Protein AF-A0A1J5HF56-F1 (afdb_monomer_lite)

Structure (mmCIF, N/CA/C/O backbone):
data_AF-A0A1J5HF56-F1
#
_entry.id   AF-A0A1J5HF56-F1
#
loop_
_atom_site.group_PDB
_atom_site.id
_atom_site.type_symbol
_atom_site.label_atom_id
_atom_site.label_alt_id
_atom_site.label_comp_id
_atom_site.label_asym_id
_atom_site.label_entity_id
_atom_site.label_seq_id
_atom_site.pdbx_PDB_ins_code
_atom_site.Cartn_x
_atom_site.Cartn_y
_atom_site.Cartn_z
_atom_site.occupancy
_atom_site.B_iso_or_equiv
_atom_site.auth_seq_id
_atom_site.auth_comp_id
_atom_site.auth_asym_id
_atom_site.auth_atom_id
_atom_site.pdbx_PDB_model_num
ATOM 1 N N . MET A 1 1 ? 7.774 -26.395 -14.191 1.00 30.64 1 MET A N 1
ATOM 2 C CA . MET A 1 1 ? 7.845 -26.782 -12.767 1.00 30.64 1 MET A CA 1
ATOM 3 C C . MET A 1 1 ? 8.945 -25.940 -12.134 1.00 30.64 1 MET A C 1
ATOM 5 O O . MET A 1 1 ? 10.059 -26.058 -12.625 1.00 30.64 1 MET A O 1
ATOM 9 N N . LEU A 1 2 ? 8.603 -25.124 -11.114 1.00 28.03 2 LEU A N 1
ATOM 10 C CA . LEU A 1 2 ? 9.490 -24.341 -10.214 1.00 28.03 2 LEU A CA 1
ATOM 11 C C . LEU A 1 2 ? 10.192 -23.118 -10.874 1.00 28.03 2 LEU A C 1
ATOM 13 O O . LEU A 1 2 ? 10.765 -23.264 -11.938 1.00 28.03 2 LEU A O 1
ATOM 17 N N . PHE A 1 3 ? 10.195 -21.870 -10.386 1.00 30.31 3 PHE A N 1
ATOM 18 C CA . PHE A 1 3 ? 10.011 -21.260 -9.064 1.00 30.31 3 PHE A CA 1
ATOM 19 C C . PHE A 1 3 ? 9.480 -19.821 -9.229 1.00 30.31 3 PHE A C 1
ATOM 21 O O . PHE A 1 3 ? 10.148 -18.990 -9.835 1.00 30.31 3 PHE A O 1
ATOM 28 N N . LEU A 1 4 ? 8.315 -19.533 -8.661 1.00 32.38 4 LEU A N 1
ATOM 29 C CA . LEU A 1 4 ? 7.961 -18.298 -7.943 1.00 32.38 4 LEU A CA 1
ATOM 30 C C . LEU A 1 4 ? 6.497 -18.478 -7.575 1.00 32.38 4 LEU A C 1
ATOM 32 O O . LEU A 1 4 ? 5.587 -17.846 -8.095 1.00 32.38 4 LEU A O 1
ATOM 36 N N . ILE A 1 5 ? 6.282 -19.446 -6.683 1.00 34.16 5 ILE A N 1
ATOM 37 C CA . ILE A 1 5 ? 5.130 -19.368 -5.801 1.00 34.16 5 ILE A CA 1
ATOM 38 C C . ILE A 1 5 ? 5.200 -17.940 -5.245 1.00 34.16 5 ILE A C 1
ATOM 40 O O . ILE A 1 5 ? 6.267 -17.507 -4.799 1.00 34.16 5 ILE A O 1
ATOM 44 N N . LEU A 1 6 ? 4.099 -17.203 -5.318 1.00 35.66 6 LEU A N 1
ATOM 45 C CA . LEU A 1 6 ? 3.838 -16.075 -4.438 1.00 35.66 6 LEU A CA 1
ATOM 46 C C . LEU A 1 6 ? 3.844 -16.631 -3.006 1.00 35.66 6 LEU A C 1
ATOM 48 O O . LEU A 1 6 ? 2.806 -16.855 -2.388 1.00 35.66 6 LEU A O 1
ATOM 52 N N . VAL A 1 7 ? 5.033 -16.994 -2.512 1.00 38.25 7 VAL A N 1
ATOM 53 C CA . VAL A 1 7 ? 5.235 -17.490 -1.165 1.00 38.25 7 VAL A CA 1
ATOM 54 C C . VAL A 1 7 ? 5.276 -16.215 -0.340 1.00 38.25 7 VAL A C 1
ATOM 56 O O . VAL A 1 7 ? 6.328 -15.666 -0.054 1.00 38.25 7 VAL A O 1
ATOM 59 N N . LEU A 1 8 ? 4.107 -15.726 0.045 1.00 40.78 8 LEU A N 1
ATOM 60 C CA . LEU A 1 8 ? 3.953 -15.386 1.446 1.00 40.78 8 LEU A CA 1
ATOM 61 C C . LEU A 1 8 ? 3.689 -16.732 2.109 1.00 40.78 8 LEU A C 1
ATOM 63 O O . LEU A 1 8 ? 2.568 -17.235 1.979 1.00 40.78 8 LEU A O 1
ATOM 67 N N . PRO A 1 9 ? 4.698 -17.399 2.710 1.00 37.41 9 PRO A N 1
ATOM 68 C CA . PRO A 1 9 ? 4.480 -18.749 3.196 1.00 37.41 9 PRO A CA 1
ATOM 69 C C . PRO A 1 9 ? 3.302 -18.735 4.153 1.00 37.41 9 PRO A C 1
ATOM 71 O O . PRO A 1 9 ? 3.138 -17.816 4.958 1.00 37.41 9 PRO A O 1
ATOM 74 N N . SER A 1 10 ? 2.485 -19.774 4.082 1.00 39.25 10 SER A N 1
ATOM 75 C CA . SER A 1 10 ? 1.317 -19.995 4.934 1.00 39.25 10 SER A CA 1
ATOM 76 C C . SER A 1 10 ? 1.651 -20.109 6.437 1.00 39.25 10 SER A C 1
ATOM 78 O O . SER A 1 10 ? 0.748 -20.298 7.243 1.00 39.25 10 SER A O 1
ATOM 80 N N . GLY A 1 11 ? 2.912 -19.885 6.835 1.00 42.91 11 GLY A N 1
ATOM 81 C CA . GLY A 1 11 ? 3.382 -19.658 8.209 1.00 42.91 11 GLY A CA 1
ATOM 82 C C . GLY A 1 11 ? 4.259 -18.403 8.416 1.00 42.91 11 GLY A C 1
ATOM 83 O O . GLY A 1 11 ? 4.737 -18.176 9.518 1.00 42.91 11 GLY A O 1
ATOM 84 N N . CYS A 1 12 ? 4.462 -17.552 7.405 1.00 41.34 12 CYS A N 1
ATOM 85 C CA . CYS A 1 12 ? 5.472 -16.477 7.409 1.00 41.34 12 CYS A CA 1
ATOM 86 C C . CYS A 1 12 ? 4.978 -15.112 7.883 1.00 41.34 12 CYS A C 1
ATOM 88 O O . CYS A 1 12 ? 5.759 -14.179 8.037 1.00 41.34 12 CYS A O 1
ATOM 90 N N . GLY A 1 13 ? 3.674 -14.980 8.133 1.00 45.91 13 GLY A N 1
ATOM 91 C CA . GLY A 1 13 ? 3.116 -13.713 8.601 1.00 45.91 13 GLY A CA 1
ATOM 92 C C . GLY A 1 13 ? 3.733 -13.250 9.922 1.00 45.91 13 GLY A C 1
ATOM 93 O O . GLY A 1 13 ? 3.818 -12.057 10.132 1.00 45.91 13 GLY A O 1
ATOM 94 N N . GLY A 1 14 ? 4.199 -14.167 10.779 1.00 40.50 14 GLY A N 1
ATOM 95 C CA . GLY A 1 14 ? 4.816 -13.816 12.060 1.00 40.50 14 GLY A CA 1
ATOM 96 C C . GLY A 1 14 ? 6.251 -13.297 11.940 1.00 40.50 14 GLY A C 1
ATOM 97 O O . GLY A 1 14 ? 6.585 -12.318 12.594 1.00 40.50 14 GLY A O 1
ATOM 98 N N . GLU A 1 15 ? 7.100 -13.916 11.115 1.00 48.97 15 GLU A N 1
ATOM 99 C CA . GLU A 1 15 ? 8.484 -13.450 10.921 1.00 48.97 15 GLU A CA 1
ATOM 100 C C . GLU A 1 15 ? 8.549 -12.198 10.054 1.00 48.97 15 GLU A C 1
ATOM 102 O O . GLU A 1 15 ? 9.242 -11.255 10.420 1.00 48.97 15 GLU A O 1
ATOM 107 N N . MET A 1 16 ? 7.740 -12.130 8.993 1.00 49.56 16 MET A N 1
ATOM 108 C CA . MET A 1 16 ? 7.582 -10.916 8.196 1.00 49.56 16 MET A CA 1
ATOM 109 C C . MET A 1 16 ? 7.049 -9.761 9.050 1.00 49.56 16 MET A C 1
ATOM 111 O O . MET A 1 16 ? 7.587 -8.663 8.990 1.00 49.56 16 MET A O 1
ATOM 115 N N . LEU A 1 17 ? 6.031 -9.998 9.885 1.00 48.16 17 LEU A N 1
ATOM 116 C CA . LEU A 1 17 ? 5.511 -8.973 10.789 1.00 48.16 17 LEU A CA 1
ATOM 117 C C . LEU A 1 17 ? 6.551 -8.570 11.837 1.00 48.16 17 LEU A C 1
ATOM 119 O O . LEU A 1 17 ? 6.709 -7.386 12.088 1.00 48.16 17 LEU A O 1
ATOM 123 N N . LYS A 1 18 ? 7.313 -9.511 12.409 1.00 51.59 18 LYS A N 1
ATOM 124 C CA . LYS A 1 18 ? 8.424 -9.189 13.322 1.00 51.59 18 LYS A CA 1
ATOM 125 C C . LYS A 1 18 ? 9.504 -8.364 12.638 1.00 51.59 18 LYS A C 1
ATOM 127 O O . LYS A 1 18 ? 10.021 -7.440 13.249 1.00 51.59 18 LYS A O 1
ATOM 132 N N . GLU A 1 19 ? 9.835 -8.673 11.392 1.00 54.38 19 GLU A N 1
ATOM 133 C CA . GLU A 1 19 ? 10.824 -7.936 10.615 1.00 54.38 19 GLU A CA 1
ATOM 134 C C . GLU A 1 19 ? 10.311 -6.532 10.258 1.00 54.38 19 GLU A C 1
ATOM 136 O O . GLU A 1 19 ? 11.032 -5.556 10.446 1.00 54.38 19 GLU A O 1
ATOM 141 N N . ILE A 1 20 ? 9.046 -6.405 9.844 1.00 51.66 20 ILE A N 1
ATOM 142 C CA . ILE A 1 20 ? 8.359 -5.126 9.615 1.00 51.66 20 ILE A CA 1
ATOM 143 C C . ILE A 1 20 ? 8.318 -4.300 10.908 1.00 51.66 20 ILE A C 1
ATOM 145 O O . ILE A 1 20 ? 8.733 -3.145 10.903 1.00 51.66 20 ILE A O 1
ATOM 149 N N . LEU A 1 21 ? 7.890 -4.887 12.027 1.00 51.03 21 LEU A N 1
ATOM 150 C CA . LEU A 1 21 ? 7.783 -4.219 13.327 1.00 51.03 21 LEU A CA 1
ATOM 151 C C . LEU A 1 21 ? 9.151 -3.843 13.902 1.00 51.03 21 LEU A C 1
ATOM 153 O O . LEU A 1 21 ? 9.299 -2.743 14.423 1.00 51.03 21 LEU A O 1
ATOM 157 N N . ALA A 1 22 ? 10.169 -4.698 13.775 1.00 55.03 22 ALA A N 1
ATOM 158 C CA . ALA A 1 22 ? 11.537 -4.386 14.189 1.00 55.03 22 ALA A CA 1
ATOM 159 C C . ALA A 1 22 ? 12.129 -3.243 13.350 1.00 55.03 22 ALA A C 1
ATOM 161 O O . ALA A 1 22 ? 12.803 -2.364 13.887 1.00 55.03 22 ALA A O 1
ATOM 162 N N . LYS A 1 23 ? 11.835 -3.214 12.044 1.00 54.31 23 LYS A N 1
ATOM 163 C CA . LYS A 1 23 ? 12.254 -2.138 11.135 1.00 54.31 23 LYS A CA 1
ATOM 164 C C . LYS A 1 23 ? 11.506 -0.829 11.412 1.00 54.31 23 LYS A C 1
ATOM 166 O O . LYS A 1 23 ? 12.138 0.222 11.425 1.00 54.31 23 LYS A O 1
ATOM 171 N N . ILE A 1 24 ? 10.206 -0.886 11.716 1.00 51.50 24 ILE A N 1
ATOM 172 C CA . ILE A 1 24 ? 9.389 0.260 12.163 1.00 51.50 24 ILE A CA 1
ATOM 173 C C . ILE A 1 24 ? 9.906 0.806 13.500 1.00 51.50 24 ILE A C 1
ATOM 175 O O . ILE A 1 24 ? 10.078 2.014 13.645 1.00 51.50 24 ILE A O 1
ATOM 179 N N . TYR A 1 25 ? 10.220 -0.077 14.450 1.00 49.28 25 TYR A N 1
ATOM 180 C CA . TYR A 1 25 ? 10.781 0.289 15.747 1.00 49.28 25 TYR A CA 1
ATOM 181 C C . TYR A 1 25 ? 12.135 0.996 15.593 1.00 49.28 25 TYR A C 1
ATOM 183 O O . TYR A 1 25 ? 12.306 2.101 16.097 1.00 49.28 25 TYR A O 1
ATOM 191 N N . LEU A 1 26 ? 13.076 0.439 14.820 1.00 49.97 26 LEU A N 1
ATOM 192 C CA . LEU A 1 26 ? 14.384 1.064 14.559 1.00 49.97 26 LEU A CA 1
ATOM 193 C C . LEU A 1 26 ? 14.275 2.486 13.976 1.00 49.97 26 LEU A C 1
ATOM 195 O O . LEU A 1 26 ? 15.107 3.345 14.274 1.00 49.97 26 LEU A O 1
ATOM 199 N N . LEU A 1 27 ? 13.234 2.749 13.185 1.00 47.88 27 LEU A N 1
ATOM 200 C CA . LEU A 1 27 ? 12.950 4.059 12.598 1.00 47.88 27 LEU A CA 1
ATOM 201 C C . LEU A 1 27 ? 12.361 5.054 13.608 1.00 47.88 27 LEU A C 1
ATOM 203 O O . LEU A 1 27 ? 12.655 6.244 13.525 1.00 47.88 27 LEU A O 1
ATOM 207 N N . GLN A 1 28 ? 11.588 4.579 14.589 1.00 47.72 28 GLN A N 1
ATOM 208 C CA . GLN A 1 28 ? 11.061 5.407 15.680 1.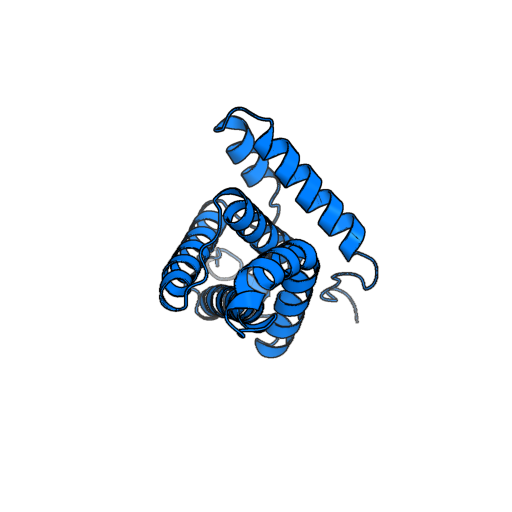00 47.72 28 GLN A CA 1
ATOM 209 C C . GLN A 1 28 ? 12.148 5.821 16.686 1.00 47.72 28 GLN A C 1
ATOM 211 O O . GLN A 1 28 ? 12.067 6.912 17.252 1.00 47.72 28 GLN A O 1
ATOM 216 N N . VAL A 1 29 ? 13.167 4.980 16.913 1.00 44.09 29 VAL A N 1
ATOM 217 C CA . VAL A 1 29 ? 14.222 5.245 17.917 1.00 44.09 29 VAL A CA 1
ATOM 218 C C . VAL A 1 29 ? 15.411 6.048 17.349 1.00 44.09 29 VAL A C 1
ATOM 220 O O . VAL A 1 29 ? 16.197 6.613 18.110 1.00 44.09 29 VAL A O 1
ATOM 223 N N . SER A 1 30 ? 15.559 6.152 16.023 1.00 41.88 30 SER A N 1
ATOM 224 C CA . SER A 1 30 ? 16.723 6.784 15.378 1.00 41.88 30 SER A CA 1
ATOM 225 C C . SER A 1 30 ? 16.472 8.231 14.907 1.00 41.88 30 SER A C 1
ATOM 227 O O . SER A 1 30 ? 15.366 8.619 14.532 1.00 41.88 30 SER A O 1
ATOM 229 N N . LYS A 1 31 ? 17.520 9.073 14.903 1.00 47.81 31 LYS A N 1
ATOM 230 C CA . LYS A 1 31 ? 17.463 10.476 14.448 1.00 47.81 31 LYS A CA 1
ATOM 231 C C . LYS A 1 31 ? 17.273 10.561 12.918 1.00 47.81 31 LYS A C 1
ATOM 233 O O . LYS A 1 31 ? 18.238 10.642 12.169 1.00 47.81 31 LYS A O 1
ATOM 238 N N . LYS A 1 32 ? 16.005 10.587 12.492 1.00 53.38 32 LYS A N 1
ATOM 239 C CA . LYS A 1 32 ? 15.379 10.955 11.194 1.00 53.38 32 LYS A CA 1
ATOM 240 C C . LYS A 1 32 ? 16.120 10.729 9.858 1.00 53.38 32 LYS A C 1
ATOM 242 O O . LYS A 1 32 ? 15.531 10.096 8.998 1.00 53.38 32 LYS A O 1
ATOM 247 N N . LYS A 1 33 ? 17.341 11.220 9.615 1.00 44.59 33 LYS A N 1
ATOM 248 C CA . LYS A 1 33 ? 17.947 11.180 8.260 1.00 44.59 33 LYS A CA 1
ATOM 249 C C . LYS A 1 33 ? 18.691 9.885 7.929 1.00 44.59 33 LYS A C 1
ATOM 251 O O . LYS A 1 33 ? 18.529 9.357 6.833 1.00 44.59 33 LYS A O 1
ATOM 256 N N . ASP A 1 34 ? 19.465 9.349 8.867 1.00 41.69 34 ASP A N 1
ATOM 257 C CA . ASP A 1 34 ? 20.278 8.153 8.599 1.00 41.69 34 ASP A CA 1
ATOM 258 C C . ASP A 1 34 ? 19.428 6.876 8.630 1.00 41.69 34 ASP A C 1
ATOM 260 O O . ASP A 1 34 ? 19.695 5.924 7.906 1.00 41.69 34 ASP A O 1
ATOM 264 N N . ALA A 1 35 ? 18.350 6.886 9.418 1.00 47.94 35 ALA A N 1
ATOM 265 C CA . ALA A 1 35 ? 17.399 5.784 9.530 1.00 47.94 35 ALA A CA 1
ATOM 266 C C . ALA A 1 35 ? 16.566 5.603 8.249 1.00 47.94 35 ALA A C 1
ATOM 268 O O . ALA A 1 35 ? 16.376 4.476 7.803 1.00 47.94 35 ALA A O 1
ATOM 269 N N . GLU A 1 36 ? 16.121 6.704 7.630 1.00 46.28 36 GLU A N 1
ATOM 270 C CA . GLU A 1 36 ? 15.412 6.690 6.342 1.00 46.28 36 GLU A CA 1
ATOM 271 C C . GLU A 1 36 ? 16.308 6.165 5.209 1.00 46.28 36 GLU A C 1
ATOM 273 O O . GLU A 1 36 ? 15.864 5.347 4.407 1.00 46.28 36 GLU A O 1
ATOM 278 N N . LEU A 1 37 ? 17.585 6.562 5.168 1.00 45.34 37 LEU A N 1
ATOM 279 C CA . LEU A 1 37 ? 18.552 6.063 4.181 1.00 45.34 37 LEU A CA 1
ATOM 280 C C . LEU A 1 37 ? 18.895 4.582 4.390 1.00 45.34 37 LEU A C 1
ATOM 282 O O . LEU A 1 37 ? 18.936 3.819 3.424 1.00 45.34 37 LEU A O 1
ATOM 286 N N . LEU A 1 38 ? 19.090 4.156 5.643 1.00 46.84 38 LEU A N 1
ATOM 287 C CA . LEU A 1 38 ? 19.308 2.748 5.982 1.00 46.84 38 LEU A CA 1
ATOM 288 C C . LEU A 1 38 ? 18.079 1.898 5.625 1.00 46.84 38 LEU A C 1
ATOM 290 O O . LEU A 1 38 ? 18.220 0.773 5.164 1.00 46.84 38 LEU A O 1
ATOM 294 N N . TRP A 1 39 ? 16.877 2.452 5.787 1.00 52.03 39 TRP A N 1
ATOM 295 C CA . TRP A 1 39 ? 15.609 1.820 5.430 1.00 52.03 39 TRP A CA 1
ATOM 296 C C . TRP A 1 39 ? 15.427 1.668 3.918 1.00 52.03 39 TRP A C 1
ATOM 298 O O . TRP A 1 39 ? 15.113 0.567 3.465 1.00 52.03 39 TRP A O 1
ATOM 308 N N . LEU A 1 40 ? 15.722 2.708 3.128 1.00 51.75 40 LEU A N 1
ATOM 309 C CA . LEU A 1 40 ? 15.747 2.627 1.661 1.00 51.75 40 LEU A CA 1
ATOM 310 C C . LEU A 1 40 ? 16.754 1.576 1.160 1.00 51.75 40 LEU A C 1
ATOM 312 O O . LEU A 1 40 ? 16.478 0.885 0.185 1.00 51.75 40 LEU A O 1
ATOM 316 N N . ALA A 1 41 ? 17.879 1.397 1.859 1.00 49.53 41 ALA A N 1
ATOM 317 C CA . ALA A 1 41 ? 18.899 0.402 1.522 1.00 49.53 41 ALA A CA 1
ATOM 318 C C . ALA A 1 41 ? 18.493 -1.059 1.821 1.00 49.53 41 ALA A C 1
ATOM 320 O O . ALA A 1 41 ? 19.182 -1.979 1.382 1.00 49.53 41 ALA A O 1
ATOM 321 N N . THR A 1 42 ? 17.392 -1.303 2.548 1.00 57.44 42 THR A N 1
ATOM 322 C CA . THR A 1 42 ? 16.918 -2.672 2.849 1.00 57.44 42 THR A CA 1
ATOM 323 C C . THR A 1 42 ? 16.010 -3.275 1.778 1.00 57.44 42 THR A C 1
ATOM 325 O O . THR A 1 42 ? 15.766 -4.484 1.799 1.00 57.44 42 THR A O 1
ATOM 328 N N . TYR A 1 43 ? 15.517 -2.469 0.835 1.00 63.69 43 TYR A N 1
ATOM 329 C CA . TYR A 1 43 ? 14.647 -2.943 -0.235 1.00 63.69 43 TYR A CA 1
ATOM 330 C C . TYR A 1 43 ? 15.479 -3.416 -1.425 1.00 63.69 43 TYR A C 1
ATOM 332 O O . TYR A 1 43 ? 15.904 -2.637 -2.270 1.00 63.69 43 TYR A O 1
ATOM 340 N N . GLN A 1 44 ? 15.723 -4.723 -1.479 1.00 68.69 44 GLN A N 1
ATOM 341 C CA . GLN A 1 44 ? 16.528 -5.348 -2.530 1.00 68.69 44 GLN A CA 1
ATOM 342 C C . GLN A 1 44 ? 15.921 -5.197 -3.932 1.00 68.69 44 GLN A C 1
ATOM 344 O O . GLN A 1 44 ? 16.663 -5.193 -4.912 1.00 68.69 44 GLN A O 1
ATOM 349 N N . TYR A 1 45 ? 14.594 -5.078 -4.030 1.00 73.75 45 TYR A N 1
ATOM 350 C CA . TYR A 1 45 ? 13.866 -5.094 -5.302 1.00 73.75 45 TYR A CA 1
ATOM 351 C C . TYR A 1 45 ? 13.159 -3.777 -5.635 1.00 73.75 45 TYR A C 1
ATOM 353 O O . TYR A 1 45 ? 12.587 -3.665 -6.717 1.00 73.75 45 TYR A O 1
ATOM 361 N N . LEU A 1 46 ? 13.199 -2.785 -4.737 1.00 74.56 46 LEU A N 1
ATOM 362 C CA . LEU A 1 46 ? 12.621 -1.460 -4.968 1.00 74.56 46 LEU A CA 1
ATOM 363 C C . LEU A 1 46 ? 13.721 -0.401 -4.954 1.00 74.56 46 LEU A C 1
ATOM 365 O O . LEU A 1 46 ? 14.442 -0.258 -3.970 1.00 74.56 46 LEU A O 1
ATOM 369 N N . CYS A 1 47 ? 13.828 0.382 -6.023 1.00 73.94 47 CYS A N 1
ATOM 370 C CA . CYS A 1 47 ? 14.715 1.539 -6.051 1.00 73.94 47 CYS A CA 1
ATOM 371 C C . CYS A 1 47 ? 14.061 2.771 -5.399 1.00 73.94 47 CYS A C 1
ATOM 373 O O . CYS A 1 47 ? 12.847 2.823 -5.187 1.00 73.94 47 CYS A O 1
ATOM 375 N N . GLY A 1 48 ? 14.862 3.802 -5.112 1.00 70.75 48 GLY A N 1
ATOM 376 C CA . GLY A 1 48 ? 14.385 5.027 -4.459 1.00 70.75 48 GLY A CA 1
ATOM 377 C C . GLY A 1 48 ? 13.217 5.705 -5.187 1.00 70.75 48 GLY A C 1
ATOM 378 O O . GLY A 1 48 ? 12.242 6.083 -4.542 1.00 70.75 48 GLY A O 1
ATOM 379 N N . ASP A 1 49 ? 13.263 5.791 -6.519 1.00 73.56 49 ASP A N 1
ATOM 380 C CA . ASP A 1 49 ? 12.194 6.412 -7.316 1.00 73.56 49 ASP A CA 1
ATOM 381 C C . ASP A 1 49 ? 10.874 5.634 -7.218 1.00 73.56 49 ASP A C 1
ATOM 383 O O . ASP A 1 49 ? 9.804 6.234 -7.094 1.00 73.56 49 ASP A O 1
ATOM 387 N N . GLN A 1 50 ? 10.947 4.300 -7.209 1.00 82.88 50 GLN A N 1
ATOM 388 C CA . GLN A 1 50 ? 9.786 3.429 -7.019 1.00 82.88 50 GLN A CA 1
ATOM 389 C C . GLN A 1 50 ? 9.189 3.617 -5.629 1.00 82.88 50 GLN A C 1
ATOM 391 O O . GLN A 1 50 ? 7.980 3.797 -5.498 1.00 82.88 50 GLN A O 1
ATOM 396 N N . ILE A 1 51 ? 10.033 3.640 -4.596 1.00 82.12 51 ILE A N 1
ATOM 397 C CA . ILE A 1 51 ? 9.595 3.860 -3.216 1.00 82.12 51 ILE A CA 1
ATOM 398 C C . ILE A 1 51 ? 8.886 5.213 -3.104 1.00 82.12 51 ILE A C 1
ATOM 400 O O . ILE A 1 51 ? 7.775 5.281 -2.585 1.00 82.12 51 ILE A O 1
ATOM 404 N N . ILE A 1 52 ? 9.471 6.281 -3.650 1.00 78.88 52 ILE A N 1
ATOM 405 C CA . ILE A 1 52 ? 8.863 7.619 -3.642 1.00 78.88 52 ILE A CA 1
ATOM 406 C C . ILE A 1 52 ? 7.509 7.619 -4.363 1.00 78.88 52 ILE A C 1
ATOM 408 O O . ILE A 1 52 ? 6.556 8.219 -3.861 1.00 78.88 52 ILE A O 1
ATOM 412 N N . ALA A 1 53 ? 7.400 6.961 -5.520 1.00 84.69 53 ALA A N 1
ATOM 413 C CA . ALA A 1 53 ? 6.145 6.865 -6.263 1.00 84.69 53 ALA A CA 1
ATOM 414 C C . ALA A 1 53 ? 5.059 6.128 -5.460 1.00 84.69 53 ALA A C 1
ATOM 416 O O . ALA A 1 53 ? 3.950 6.642 -5.316 1.00 84.69 53 ALA A O 1
ATOM 417 N N . ILE A 1 54 ? 5.398 4.982 -4.861 1.00 89.12 54 ILE A N 1
ATOM 418 C CA . ILE A 1 54 ? 4.489 4.200 -4.011 1.00 89.12 54 ILE A CA 1
ATOM 419 C C . ILE A 1 54 ? 4.010 5.042 -2.824 1.00 89.12 54 ILE A C 1
ATOM 421 O O . ILE A 1 54 ? 2.811 5.131 -2.568 1.00 89.12 54 ILE A O 1
ATOM 425 N N . LEU A 1 55 ? 4.927 5.713 -2.122 1.00 87.38 55 LEU A N 1
ATOM 426 C CA . LEU A 1 55 ? 4.588 6.546 -0.968 1.00 87.38 55 LEU A CA 1
ATOM 427 C C . LEU A 1 55 ? 3.624 7.684 -1.329 1.00 87.38 55 LEU A C 1
ATOM 429 O O . LEU A 1 55 ? 2.692 7.946 -0.569 1.00 87.38 55 LEU A O 1
ATOM 433 N N . LYS A 1 56 ? 3.805 8.318 -2.494 1.00 88.25 56 LYS A N 1
ATOM 434 C CA . LYS A 1 56 ? 2.895 9.361 -2.993 1.00 88.25 56 LYS A CA 1
ATOM 435 C C . LYS A 1 56 ? 1.488 8.828 -3.265 1.00 88.25 56 LYS A C 1
ATOM 437 O O . LYS A 1 56 ? 0.522 9.526 -2.969 1.00 88.25 56 LYS A O 1
ATOM 442 N N . ILE A 1 57 ? 1.370 7.614 -3.805 1.00 94.00 57 ILE A N 1
ATOM 443 C CA . ILE A 1 57 ? 0.070 6.967 -4.038 1.00 94.00 57 ILE A CA 1
ATOM 444 C C . ILE A 1 57 ? -0.638 6.720 -2.703 1.00 94.00 57 ILE A C 1
ATOM 446 O O . ILE A 1 57 ? -1.799 7.091 -2.553 1.00 94.00 57 ILE A O 1
ATOM 450 N N . ILE A 1 58 ? 0.073 6.172 -1.712 1.00 92.69 58 ILE A N 1
ATOM 451 C CA . ILE A 1 58 ? -0.483 5.932 -0.371 1.00 92.69 58 ILE A CA 1
ATOM 452 C C . ILE A 1 58 ? -0.951 7.249 0.259 1.00 92.69 58 ILE A C 1
ATOM 454 O O . ILE A 1 58 ? -2.075 7.332 0.748 1.00 92.69 58 ILE A O 1
ATOM 458 N N . ASP A 1 59 ? -0.128 8.301 0.209 1.00 89.12 59 ASP A N 1
ATOM 459 C CA . ASP A 1 59 ? -0.500 9.615 0.746 1.00 89.12 59 ASP A CA 1
ATOM 460 C C . ASP A 1 59 ? -1.762 10.178 0.076 1.00 89.12 59 ASP A C 1
ATOM 462 O O . ASP A 1 59 ? -2.635 10.721 0.757 1.00 89.12 59 ASP A O 1
ATOM 466 N N . ALA A 1 60 ? -1.905 10.007 -1.241 1.00 93.06 60 ALA A N 1
ATOM 467 C CA . ALA A 1 60 ? -3.099 10.432 -1.965 1.00 93.06 60 ALA A CA 1
ATOM 468 C C . ALA A 1 60 ? -4.356 9.653 -1.533 1.00 93.06 60 ALA A C 1
ATOM 470 O O . ALA A 1 60 ? -5.411 10.260 -1.335 1.00 93.06 60 ALA A O 1
ATOM 471 N N . GLU A 1 61 ? -4.257 8.336 -1.341 1.00 93.75 61 GLU A N 1
ATOM 472 C CA . GLU A 1 61 ? -5.370 7.504 -0.857 1.00 93.75 61 GLU A CA 1
ATOM 473 C C . GLU A 1 61 ? -5.773 7.853 0.584 1.00 93.75 61 GLU A C 1
ATOM 475 O O . GLU A 1 61 ? -6.958 7.921 0.912 1.00 93.75 61 GLU A O 1
ATOM 480 N N . VAL A 1 62 ? -4.809 8.187 1.440 1.00 90.25 62 VAL A N 1
ATOM 481 C CA . VAL A 1 62 ? -5.072 8.623 2.820 1.00 90.25 62 VAL A CA 1
ATOM 482 C C . VAL A 1 62 ? -5.786 9.975 2.862 1.00 90.25 62 VAL A C 1
ATOM 484 O O . VAL A 1 62 ? -6.697 10.171 3.661 1.00 90.25 62 VAL A O 1
ATOM 487 N N . VAL A 1 63 ? -5.449 10.909 1.972 1.00 89.88 63 VAL A N 1
ATOM 488 C CA . VAL A 1 63 ? -6.198 12.174 1.865 1.00 89.88 63 VAL A CA 1
ATOM 489 C C . VAL A 1 63 ? -7.649 11.921 1.440 1.00 89.88 63 VAL A C 1
ATOM 491 O O . VAL A 1 63 ? -8.569 12.574 1.943 1.00 89.88 63 VAL A O 1
ATOM 494 N N . LYS A 1 64 ? -7.894 10.942 0.560 1.00 89.38 64 LYS A N 1
ATOM 495 C CA . LYS A 1 64 ? -9.263 10.534 0.203 1.00 89.38 64 LYS A CA 1
ATOM 496 C C . LYS A 1 64 ? -10.001 9.966 1.415 1.00 89.38 64 LYS A C 1
ATOM 498 O O . LYS A 1 64 ? -11.181 10.271 1.581 1.00 89.38 64 LYS A O 1
ATOM 503 N N . SER A 1 65 ? -9.315 9.248 2.306 1.00 85.94 65 SER A N 1
ATOM 504 C CA . SER A 1 65 ? -9.952 8.644 3.481 1.00 85.94 65 SER A CA 1
ATOM 505 C C . SER A 1 65 ? -10.508 9.624 4.508 1.00 85.94 65 SER A C 1
ATOM 507 O O . SER A 1 65 ? -11.521 9.349 5.165 1.00 85.94 65 SER A O 1
ATOM 509 N N . PHE A 1 66 ? -9.970 10.843 4.527 1.00 86.19 66 PHE A N 1
ATOM 510 C CA . PHE A 1 66 ? -10.497 11.929 5.351 1.00 86.19 66 PHE A CA 1
ATOM 511 C C . PHE A 1 66 ? -11.933 12.308 4.962 1.00 86.19 66 PHE A C 1
ATOM 513 O O . PHE A 1 66 ? -12.728 12.656 5.834 1.00 86.19 66 PHE A O 1
ATOM 520 N N . HIS A 1 67 ?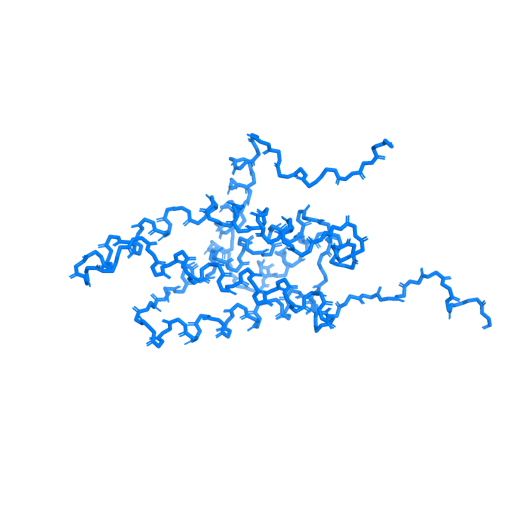 -12.299 12.172 3.683 1.00 84.19 67 HIS A N 1
ATOM 521 C CA . HIS A 1 67 ? -13.630 12.527 3.181 1.00 84.19 67 HIS A CA 1
ATOM 522 C C . HIS A 1 67 ? -14.731 11.594 3.702 1.00 84.19 67 HIS A C 1
ATOM 524 O O . HIS A 1 67 ? -15.892 11.992 3.755 1.00 84.19 67 HIS A O 1
ATOM 530 N N . PHE A 1 68 ? -14.382 10.375 4.128 1.00 79.50 68 PHE A N 1
ATOM 531 C CA . PHE A 1 68 ? -15.326 9.433 4.737 1.00 79.50 68 PHE A CA 1
ATOM 532 C C . PHE A 1 68 ? -15.142 9.262 6.253 1.00 79.50 68 PHE A C 1
ATOM 534 O O . PHE A 1 68 ? -15.792 8.407 6.865 1.00 79.50 68 PHE A O 1
ATOM 541 N N . GLY A 1 69 ? -14.338 10.131 6.877 1.00 79.94 69 GLY A N 1
ATOM 542 C CA . GLY A 1 69 ? -14.198 10.236 8.330 1.00 79.94 69 GLY A CA 1
ATOM 543 C C . GLY A 1 69 ? -13.135 9.327 8.947 1.00 79.94 69 GLY A C 1
ATOM 544 O O . GLY A 1 69 ? -13.113 9.171 10.166 1.00 79.94 69 GLY A O 1
ATOM 545 N N . LEU A 1 70 ? -12.250 8.733 8.142 1.00 86.81 70 LEU A N 1
ATOM 546 C CA . LEU A 1 70 ? -11.106 7.974 8.640 1.00 86.81 70 LEU A CA 1
ATOM 547 C C . LEU A 1 70 ? -9.879 8.883 8.673 1.00 86.81 70 LEU A C 1
ATOM 549 O O . LEU A 1 70 ? -9.397 9.276 7.624 1.00 86.81 70 LEU A O 1
ATOM 553 N N . LYS A 1 71 ? -9.348 9.203 9.859 1.00 87.38 71 LYS A N 1
ATOM 554 C CA . LYS A 1 71 ? -8.114 9.992 9.996 1.00 87.38 71 LYS A CA 1
ATOM 555 C C . LYS A 1 71 ? -7.001 9.163 10.629 1.00 87.38 71 LYS A C 1
ATOM 557 O O . LYS A 1 71 ? -7.074 8.785 11.799 1.00 87.38 71 LYS A O 1
ATOM 562 N N . LEU A 1 72 ? -5.954 8.914 9.851 1.00 84.88 72 LEU A N 1
ATOM 563 C CA . LEU A 1 72 ? -4.781 8.172 10.298 1.00 84.88 72 LEU A CA 1
ATOM 564 C C . LEU A 1 72 ? -3.869 9.052 11.161 1.00 84.88 72 LEU A C 1
ATOM 566 O O . LEU A 1 72 ? -3.610 10.211 10.830 1.00 84.88 72 LEU A O 1
ATOM 570 N N . SER A 1 73 ? -3.394 8.514 12.288 1.00 83.12 73 SER A N 1
ATOM 571 C CA . SER A 1 73 ? -2.321 9.160 13.049 1.00 83.12 73 SER A CA 1
ATOM 572 C C . SER A 1 73 ? -1.014 9.053 12.260 1.00 83.12 73 SER A C 1
ATOM 574 O O . SER A 1 73 ? -0.881 8.206 11.375 1.00 83.12 73 SER A O 1
ATOM 576 N N . HIS A 1 74 ? -0.030 9.891 12.593 1.00 79.69 74 HIS A N 1
ATOM 577 C CA . HIS A 1 74 ? 1.275 9.829 11.934 1.00 79.69 74 HIS A CA 1
ATOM 578 C C . HIS A 1 74 ? 1.927 8.442 12.066 1.00 79.69 74 HIS A C 1
ATOM 580 O O . HIS A 1 74 ? 2.486 7.939 11.097 1.00 79.69 74 HIS A O 1
ATOM 586 N N . ASP A 1 75 ? 1.789 7.807 13.233 1.00 77.81 75 ASP A N 1
ATOM 587 C CA . ASP A 1 75 ? 2.329 6.472 13.492 1.00 77.81 75 ASP A CA 1
ATOM 588 C C . ASP A 1 75 ? 1.639 5.387 12.651 1.00 77.81 75 ASP A C 1
ATOM 590 O O . ASP A 1 75 ? 2.299 4.601 11.980 1.00 77.81 75 ASP A O 1
ATOM 594 N N . HIS A 1 76 ? 0.304 5.384 12.598 1.00 83.31 76 HIS A N 1
ATOM 595 C CA . HIS A 1 76 ? -0.433 4.390 11.812 1.00 83.31 76 HIS A CA 1
ATOM 596 C C . HIS A 1 76 ? -0.213 4.554 10.304 1.00 83.31 76 HIS A C 1
ATOM 598 O O . HIS A 1 76 ? -0.061 3.560 9.597 1.00 83.31 76 HIS A O 1
ATOM 604 N N . LEU A 1 77 ? -0.118 5.797 9.817 1.00 85.75 77 LEU A N 1
ATOM 605 C CA . LEU A 1 77 ? 0.251 6.075 8.428 1.00 85.75 77 LEU A CA 1
ATOM 606 C C . LEU A 1 77 ? 1.650 5.541 8.103 1.00 85.75 77 LEU A C 1
ATOM 608 O O . LEU A 1 77 ? 1.882 4.977 7.035 1.00 85.75 77 LEU A O 1
ATOM 612 N N . PHE A 1 78 ? 2.593 5.720 9.024 1.00 80.31 78 PHE A N 1
ATOM 613 C CA . PHE A 1 78 ? 3.946 5.217 8.855 1.00 80.31 78 PHE A CA 1
ATOM 614 C C . PHE A 1 78 ? 3.982 3.684 8.769 1.00 80.31 78 PHE A C 1
ATOM 616 O O . PHE A 1 78 ? 4.615 3.134 7.866 1.00 80.31 78 PHE A O 1
ATOM 623 N N . LYS A 1 79 ? 3.251 2.995 9.653 1.00 80.38 79 LYS A N 1
ATOM 624 C CA . LYS A 1 79 ? 3.122 1.531 9.625 1.00 80.38 79 LYS A CA 1
ATOM 625 C C . LYS A 1 79 ? 2.516 1.024 8.318 1.00 80.38 79 LYS A C 1
ATOM 627 O O . LYS A 1 79 ? 3.042 0.080 7.738 1.00 80.38 79 LYS A O 1
ATOM 632 N N . GLU A 1 80 ? 1.471 1.682 7.820 1.00 87.69 80 GLU A N 1
ATOM 633 C CA . GLU A 1 80 ? 0.831 1.325 6.550 1.00 87.69 80 GLU A CA 1
ATOM 634 C C . GLU A 1 80 ? 1.806 1.437 5.368 1.00 87.69 80 GLU A C 1
ATOM 636 O O . GLU A 1 80 ? 1.953 0.498 4.585 1.00 87.69 80 GLU A O 1
ATOM 641 N N . LYS A 1 81 ? 2.550 2.548 5.288 1.00 84.44 81 LYS A N 1
ATOM 642 C CA . LYS A 1 81 ? 3.602 2.755 4.281 1.00 84.44 81 LYS A CA 1
ATOM 643 C C . LYS A 1 81 ? 4.666 1.662 4.330 1.00 84.44 81 LYS A C 1
ATOM 645 O O . LYS A 1 81 ? 5.035 1.108 3.294 1.00 84.44 81 LYS A O 1
ATOM 650 N N . ALA A 1 82 ? 5.143 1.334 5.528 1.00 79.25 82 ALA A N 1
ATOM 651 C CA . ALA A 1 82 ? 6.136 0.285 5.724 1.00 79.25 82 ALA A CA 1
ATOM 652 C C . ALA A 1 82 ? 5.600 -1.101 5.327 1.00 79.25 82 ALA A C 1
ATOM 654 O O . ALA A 1 82 ? 6.307 -1.863 4.666 1.00 79.25 82 ALA A O 1
ATOM 655 N N . ALA A 1 83 ? 4.350 -1.415 5.675 1.00 84.50 83 ALA A N 1
ATOM 656 C CA . ALA A 1 83 ? 3.708 -2.675 5.319 1.00 84.50 83 ALA A CA 1
ATOM 657 C C . ALA A 1 83 ? 3.576 -2.837 3.796 1.00 84.50 83 ALA A C 1
ATOM 659 O O . ALA A 1 83 ? 3.975 -3.869 3.256 1.00 84.50 83 ALA A O 1
ATOM 660 N N . VAL A 1 84 ? 3.088 -1.806 3.097 1.00 90.25 84 VAL A N 1
ATOM 661 C CA . VAL A 1 84 ? 2.945 -1.801 1.630 1.00 90.25 84 VAL A CA 1
ATOM 662 C C . VAL A 1 84 ? 4.289 -2.034 0.940 1.00 90.25 84 VAL A C 1
ATOM 664 O O . VAL A 1 84 ? 4.402 -2.928 0.101 1.00 90.25 84 VAL A O 1
ATOM 667 N N . LEU A 1 85 ? 5.323 -1.277 1.316 1.00 85.31 85 LEU A N 1
ATOM 668 C CA . LEU A 1 85 ? 6.653 -1.407 0.717 1.00 85.31 85 LEU A CA 1
ATOM 669 C C . LEU A 1 85 ? 7.288 -2.771 0.996 1.00 85.31 85 LEU A C 1
ATOM 671 O O . LEU A 1 85 ? 7.913 -3.352 0.111 1.00 85.31 85 LEU A O 1
ATOM 675 N N . CYS A 1 86 ? 7.113 -3.306 2.206 1.00 79.44 86 CYS A N 1
ATOM 676 C CA . CYS A 1 86 ? 7.642 -4.619 2.549 1.00 79.44 86 CYS A CA 1
ATOM 677 C C . CYS A 1 86 ? 6.986 -5.728 1.724 1.00 79.44 86 CYS A C 1
ATOM 679 O O . CYS A 1 86 ? 7.700 -6.556 1.158 1.00 79.44 86 CYS A O 1
ATOM 681 N N . ILE A 1 87 ? 5.654 -5.712 1.603 1.00 84.00 87 ILE A N 1
ATOM 682 C CA . ILE A 1 87 ? 4.921 -6.702 0.807 1.00 84.00 87 ILE A CA 1
ATOM 683 C C . ILE A 1 87 ? 5.371 -6.642 -0.654 1.00 84.00 87 ILE A C 1
ATOM 685 O O . ILE A 1 87 ? 5.730 -7.672 -1.218 1.00 84.00 87 ILE A O 1
ATOM 689 N N . LEU A 1 88 ? 5.440 -5.446 -1.246 1.00 86.38 88 LEU A N 1
ATOM 690 C CA . LEU A 1 88 ? 5.904 -5.277 -2.625 1.00 86.38 88 LEU A CA 1
ATOM 691 C C . LEU A 1 88 ? 7.337 -5.769 -2.827 1.00 86.38 88 LEU A C 1
ATOM 693 O O . LEU A 1 88 ? 7.610 -6.483 -3.784 1.00 86.38 88 LEU A O 1
ATOM 697 N N . ASN A 1 89 ? 8.245 -5.450 -1.908 1.00 81.31 89 ASN A N 1
ATOM 698 C CA . ASN A 1 89 ? 9.619 -5.929 -1.994 1.00 81.31 89 ASN A CA 1
ATOM 699 C C . ASN A 1 89 ? 9.711 -7.459 -1.879 1.00 81.31 89 ASN A C 1
ATOM 701 O O . ASN A 1 89 ? 10.562 -8.067 -2.519 1.00 81.31 89 ASN A O 1
ATOM 705 N N . GLN A 1 90 ? 8.843 -8.100 -1.093 1.00 77.06 90 GLN A N 1
ATOM 706 C CA . GLN A 1 90 ? 8.788 -9.564 -1.017 1.00 77.06 90 GLN A CA 1
ATOM 707 C C . GLN A 1 90 ? 8.162 -10.217 -2.253 1.00 77.06 90 GLN A C 1
ATOM 709 O O . GLN A 1 90 ? 8.498 -11.355 -2.572 1.00 77.06 90 GLN A O 1
ATOM 714 N N . MET A 1 91 ? 7.289 -9.506 -2.970 1.00 77.38 91 MET A N 1
ATOM 715 C CA . MET A 1 91 ? 6.761 -9.964 -4.259 1.00 77.38 91 MET A CA 1
ATOM 716 C C . MET A 1 91 ? 7.827 -9.978 -5.369 1.00 77.38 91 MET A C 1
ATOM 718 O O . MET A 1 91 ? 7.604 -10.585 -6.416 1.00 77.38 91 MET A O 1
ATOM 722 N N . GLY A 1 92 ? 8.995 -9.374 -5.128 1.00 73.44 92 GLY A N 1
ATOM 723 C CA . GLY A 1 92 ? 10.116 -9.322 -6.060 1.00 73.44 92 GLY A CA 1
ATOM 724 C C . GLY A 1 92 ? 10.121 -8.040 -6.890 1.00 73.44 92 GLY A C 1
ATOM 725 O O . GLY A 1 92 ? 9.630 -6.999 -6.461 1.00 73.44 92 GLY A O 1
ATOM 726 N N . ASN A 1 93 ? 10.731 -8.098 -8.075 1.00 77.88 93 ASN A N 1
ATOM 727 C CA . ASN A 1 93 ? 10.840 -6.933 -8.950 1.00 77.88 93 ASN A CA 1
ATOM 728 C C . ASN A 1 93 ? 9.469 -6.561 -9.543 1.00 77.88 93 ASN A C 1
ATOM 730 O O . ASN A 1 93 ? 8.745 -7.432 -10.030 1.00 77.88 93 ASN A O 1
ATOM 734 N N . LEU A 1 94 ? 9.119 -5.271 -9.511 1.00 82.81 94 LEU A N 1
ATOM 735 C CA . LEU A 1 94 ? 7.783 -4.791 -9.886 1.00 82.81 94 LEU A CA 1
ATOM 736 C C . LEU A 1 94 ? 7.423 -5.071 -11.350 1.00 82.81 94 LEU A C 1
ATOM 738 O O . LEU A 1 94 ? 6.256 -5.301 -11.648 1.00 82.81 94 LEU A O 1
ATOM 742 N N . ASP A 1 95 ? 8.409 -5.082 -12.250 1.00 78.19 95 ASP A N 1
ATOM 743 C CA . ASP A 1 95 ? 8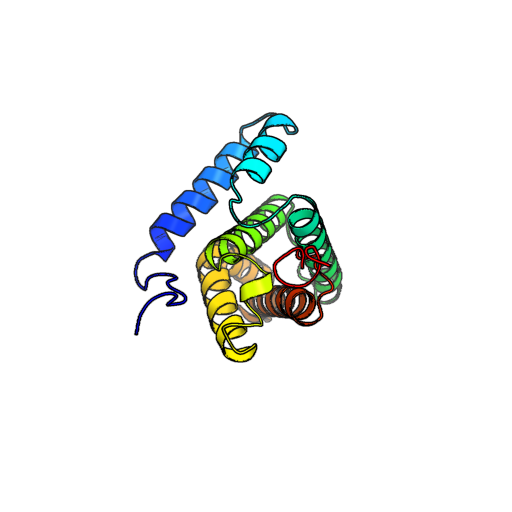.224 -5.402 -13.673 1.00 78.19 95 ASP A CA 1
ATOM 744 C C . ASP A 1 95 ? 7.765 -6.849 -13.902 1.00 78.19 95 ASP A C 1
ATOM 746 O O . ASP A 1 95 ? 7.063 -7.132 -14.867 1.00 78.19 95 ASP A O 1
ATOM 750 N N . GLN A 1 96 ? 8.108 -7.759 -12.991 1.00 78.38 96 GLN A N 1
ATOM 751 C CA . GLN A 1 96 ? 7.722 -9.163 -13.085 1.00 78.38 96 GLN A CA 1
ATOM 752 C C . GLN A 1 96 ? 6.291 -9.417 -12.617 1.00 78.38 96 GLN A C 1
ATOM 754 O O . GLN A 1 96 ? 5.742 -10.469 -12.944 1.00 78.38 96 GLN A O 1
ATOM 759 N N . ILE A 1 97 ? 5.687 -8.497 -11.856 1.00 83.69 97 ILE A N 1
ATOM 760 C CA . ILE A 1 97 ? 4.337 -8.687 -11.314 1.00 83.69 97 ILE A CA 1
ATOM 761 C C . ILE A 1 97 ? 3.316 -8.811 -12.459 1.00 83.69 97 ILE A C 1
ATOM 763 O O . ILE A 1 97 ? 2.655 -9.849 -12.513 1.00 83.69 97 ILE A O 1
ATOM 767 N N . PRO A 1 98 ? 3.221 -7.857 -13.413 1.00 81.69 98 PRO A N 1
ATOM 768 C CA . PRO A 1 98 ? 2.273 -7.970 -14.522 1.00 81.69 98 PRO A CA 1
ATOM 769 C C . PRO A 1 98 ? 2.633 -9.071 -15.527 1.00 81.69 98 PRO A C 1
ATOM 771 O O . PRO A 1 98 ? 1.761 -9.561 -16.236 1.00 81.69 98 PRO A O 1
ATOM 774 N N . GLU A 1 99 ? 3.913 -9.449 -15.629 1.00 81.81 99 GLU A N 1
ATOM 775 C CA . GLU A 1 99 ? 4.364 -10.484 -16.571 1.00 81.81 99 GLU A CA 1
ATOM 776 C C . GLU A 1 99 ? 4.026 -11.907 -16.107 1.00 81.81 99 GLU A C 1
ATOM 778 O O . GLU A 1 99 ? 3.835 -12.794 -16.941 1.00 81.81 99 GLU A O 1
ATOM 783 N N . LYS A 1 100 ? 4.003 -12.150 -14.790 1.00 78.12 100 LYS A N 1
ATOM 784 C CA . LYS A 1 100 ? 3.946 -13.508 -14.224 1.00 78.12 100 LYS A CA 1
ATOM 785 C C . LYS A 1 100 ? 2.607 -13.890 -13.605 1.00 78.12 100 LYS A C 1
ATOM 787 O O . LYS A 1 100 ? 2.385 -15.084 -13.414 1.00 78.12 100 LYS A O 1
ATOM 792 N N . ALA A 1 101 ? 1.757 -12.927 -13.264 1.00 80.25 101 ALA A N 1
ATOM 793 C CA . ALA A 1 101 ? 0.498 -13.184 -12.575 1.00 80.25 101 ALA A CA 1
ATOM 794 C C . ALA A 1 101 ? -0.603 -12.238 -13.062 1.00 80.25 101 ALA A C 1
ATOM 796 O O . ALA A 1 101 ? -0.324 -11.132 -13.520 1.00 80.25 101 ALA A O 1
ATOM 797 N N . ASP A 1 102 ? -1.857 -12.682 -12.965 1.00 87.75 102 ASP A N 1
ATOM 798 C CA . ASP A 1 102 ? -2.992 -11.818 -13.262 1.00 87.75 102 ASP A CA 1
ATOM 799 C C . ASP A 1 102 ? -3.275 -10.840 -12.111 1.00 87.75 102 ASP A C 1
ATOM 801 O O . ASP A 1 102 ? -2.944 -11.074 -10.943 1.00 87.75 102 ASP A O 1
ATOM 805 N N . TYR A 1 103 ? -3.905 -9.719 -12.460 1.00 86.62 103 TYR A N 1
ATOM 806 C CA . TYR A 1 103 ? -4.196 -8.639 -11.522 1.00 86.62 103 TYR A CA 1
ATOM 807 C C . TYR A 1 103 ? -5.008 -9.105 -10.309 1.00 86.62 103 TYR A C 1
ATOM 809 O O . TYR A 1 103 ? -4.731 -8.695 -9.183 1.00 86.62 103 TYR A O 1
ATOM 817 N N . GLU A 1 104 ? -6.009 -9.953 -10.528 1.00 90.38 104 GLU A N 1
ATOM 818 C CA . GLU A 1 104 ? -6.972 -10.356 -9.507 1.00 90.38 104 GLU A CA 1
ATOM 819 C C . GLU A 1 104 ? -6.331 -11.302 -8.480 1.00 90.38 104 GLU A C 1
ATOM 821 O O . GLU A 1 104 ? -6.574 -11.189 -7.274 1.00 90.38 104 GLU A O 1
ATOM 826 N N . GLU A 1 105 ? -5.476 -12.218 -8.935 1.00 87.50 105 GLU A N 1
ATOM 827 C CA . GLU A 1 105 ? -4.678 -13.089 -8.075 1.00 87.50 105 GLU A CA 1
ATOM 828 C C . GLU A 1 105 ? -3.724 -12.266 -7.202 1.00 87.50 105 GLU A C 1
ATOM 830 O O . GLU A 1 105 ? -3.698 -12.413 -5.973 1.00 87.50 105 GLU A O 1
ATOM 835 N N . VAL A 1 106 ? -2.998 -11.334 -7.822 1.00 87.19 106 VAL A N 1
ATOM 836 C CA . VAL A 1 106 ? -2.072 -10.442 -7.122 1.00 87.19 106 VAL A CA 1
ATOM 837 C C . VAL A 1 106 ? -2.804 -9.566 -6.102 1.00 87.19 106 VAL A C 1
ATOM 839 O O . VAL A 1 106 ? -2.367 -9.452 -4.953 1.00 87.19 106 VAL A O 1
ATOM 842 N N . TYR A 1 107 ? -3.948 -8.998 -6.486 1.00 90.50 107 TYR A N 1
ATOM 843 C CA . TYR A 1 107 ? -4.793 -8.188 -5.614 1.00 90.50 107 TYR A CA 1
ATOM 844 C C . TYR A 1 107 ? -5.239 -8.960 -4.372 1.00 90.50 107 TYR A C 1
ATOM 846 O O . TYR A 1 107 ? -5.131 -8.447 -3.252 1.00 90.50 107 TYR A O 1
ATOM 854 N N . LYS A 1 108 ? -5.682 -10.212 -4.535 1.00 87.12 108 LYS A N 1
ATOM 855 C CA . LYS A 1 108 ? -6.096 -11.073 -3.415 1.00 87.12 108 LYS A CA 1
ATOM 856 C C . LYS A 1 108 ? -4.949 -11.345 -2.453 1.00 87.12 108 LYS A C 1
ATOM 858 O O . LYS A 1 108 ? -5.142 -11.270 -1.236 1.00 87.12 108 LYS A O 1
ATOM 863 N N . ILE A 1 109 ? -3.766 -11.653 -2.982 1.00 86.44 109 ILE A N 1
ATOM 864 C CA . ILE A 1 109 ? -2.581 -11.965 -2.177 1.00 86.44 109 ILE A CA 1
ATOM 865 C C . ILE A 1 109 ? -2.135 -10.735 -1.392 1.00 86.44 109 ILE A C 1
ATOM 867 O O . ILE A 1 109 ? -1.998 -10.814 -0.168 1.00 86.44 109 ILE A O 1
ATOM 871 N N . PHE A 1 110 ? -1.995 -9.590 -2.062 1.00 89.88 110 PHE A N 1
ATOM 872 C CA . PHE A 1 110 ? -1.590 -8.344 -1.421 1.00 89.88 110 PHE A CA 1
ATOM 873 C C . PHE A 1 110 ? -2.622 -7.909 -0.370 1.00 89.88 110 PHE A C 1
ATOM 875 O O . PHE A 1 110 ? -2.284 -7.730 0.800 1.00 89.88 110 PHE A O 1
ATOM 882 N N . SER A 1 111 ? -3.906 -7.857 -0.723 1.00 90.12 111 SER A N 1
ATOM 883 C CA . SER A 1 111 ? -4.973 -7.468 0.210 1.00 90.12 111 SER A CA 1
ATOM 884 C C . SER A 1 111 ? -5.043 -8.366 1.447 1.00 90.12 111 SER A C 1
ATOM 886 O O . SER A 1 111 ? -5.339 -7.901 2.549 1.00 90.12 111 SER A O 1
ATOM 888 N N . LYS A 1 112 ? -4.777 -9.669 1.299 1.00 86.12 112 LYS A N 1
ATOM 889 C CA . LYS A 1 112 ? -4.714 -10.604 2.432 1.00 86.12 112 LYS A CA 1
ATOM 890 C C . LYS A 1 112 ? -3.482 -10.358 3.305 1.00 86.12 112 LYS A C 1
ATOM 892 O O . LYS A 1 112 ? -3.596 -10.386 4.528 1.00 86.12 112 LYS A O 1
ATOM 897 N N . ALA A 1 113 ? -2.326 -10.123 2.690 1.00 83.25 113 ALA A N 1
ATOM 898 C CA . ALA A 1 113 ? -1.078 -9.839 3.389 1.00 83.25 113 ALA A CA 1
ATOM 899 C C . ALA A 1 113 ? -1.168 -8.545 4.201 1.00 83.25 113 ALA A C 1
ATOM 901 O O . ALA A 1 113 ? -0.872 -8.541 5.393 1.00 83.25 113 ALA A O 1
ATOM 902 N N . LEU A 1 114 ? -1.648 -7.472 3.567 1.00 88.38 114 LEU A N 1
ATOM 903 C CA . LEU A 1 114 ? -1.743 -6.156 4.182 1.00 88.38 114 LEU A CA 1
ATOM 904 C C . LEU A 1 114 ? -2.721 -6.165 5.358 1.00 88.38 114 LEU A C 1
ATOM 906 O O . LEU A 1 114 ? -2.373 -5.702 6.438 1.00 88.38 114 LEU A O 1
ATOM 910 N N . ARG A 1 115 ? -3.901 -6.780 5.197 1.00 88.31 115 ARG A N 1
ATOM 911 C CA . ARG A 1 115 ? -4.860 -6.935 6.303 1.00 88.31 115 ARG A CA 1
ATOM 912 C C . ARG A 1 115 ? -4.291 -7.715 7.481 1.00 88.31 115 ARG A C 1
ATOM 914 O O . ARG A 1 115 ? -4.584 -7.371 8.616 1.00 88.31 115 ARG A O 1
ATOM 921 N N . LYS A 1 116 ? -3.483 -8.745 7.219 1.00 84.69 116 LYS A N 1
ATOM 922 C CA . LYS A 1 116 ? -2.834 -9.524 8.278 1.00 84.69 116 LYS A CA 1
ATOM 923 C C . LYS A 1 116 ? -1.787 -8.705 9.034 1.00 84.69 116 LYS A C 1
ATOM 925 O O . LYS A 1 116 ? -1.657 -8.865 10.239 1.00 84.69 116 LYS A O 1
ATOM 930 N N . VAL A 1 117 ? -1.027 -7.863 8.335 1.00 81.69 117 VAL A N 1
ATOM 931 C CA . VAL A 1 117 ? -0.009 -7.004 8.962 1.00 81.69 117 VAL A CA 1
ATOM 932 C C . VAL A 1 117 ? -0.648 -5.874 9.768 1.00 81.69 117 VAL A C 1
ATOM 934 O O . VAL A 1 117 ? -0.131 -5.526 10.820 1.00 81.69 117 VAL A O 1
ATOM 937 N N . MET A 1 118 ? -1.777 -5.346 9.293 1.00 87.25 118 MET A N 1
ATOM 938 C CA . MET A 1 118 ? -2.467 -4.187 9.869 1.00 87.25 118 MET A CA 1
ATOM 939 C C . MET A 1 118 ? -3.679 -4.576 10.734 1.00 87.25 118 MET A C 1
ATOM 941 O O . MET A 1 118 ? -4.601 -3.775 10.900 1.00 87.25 118 MET A O 1
ATOM 945 N N . GLU A 1 119 ? -3.744 -5.817 11.230 1.00 86.19 119 GLU A N 1
ATOM 946 C CA . GLU A 1 119 ? -4.913 -6.324 11.966 1.00 86.19 119 GLU A CA 1
ATOM 947 C C . GLU A 1 119 ? -5.142 -5.553 13.277 1.00 86.19 119 GLU A C 1
ATOM 949 O O . GLU A 1 119 ? -6.281 -5.200 13.598 1.00 86.19 119 GLU A O 1
ATOM 954 N N . ASP A 1 120 ? -4.063 -5.223 13.989 1.00 82.31 120 ASP A N 1
ATOM 955 C CA . ASP A 1 120 ? -4.116 -4.468 15.242 1.00 82.31 120 ASP A CA 1
ATOM 956 C C . ASP A 1 120 ? -4.583 -3.025 15.005 1.00 82.31 120 ASP A C 1
ATOM 958 O O . ASP A 1 120 ? -5.445 -2.510 15.724 1.00 82.31 120 ASP A O 1
ATOM 962 N N . GLU A 1 121 ? -4.088 -2.377 13.950 1.00 86.06 121 GLU A N 1
ATOM 963 C CA . GLU A 1 121 ? -4.530 -1.046 13.529 1.00 86.06 121 GLU A CA 1
ATOM 964 C C . GLU A 1 121 ? -5.993 -1.055 13.084 1.00 86.06 121 GLU A C 1
ATOM 966 O O . GLU A 1 121 ? -6.765 -0.160 13.444 1.00 86.06 121 GLU A O 1
ATOM 971 N N . ALA A 1 122 ? -6.409 -2.094 12.357 1.00 84.44 122 ALA A N 1
ATOM 972 C CA . ALA A 1 122 ? -7.798 -2.277 11.966 1.00 84.44 122 ALA A CA 1
ATOM 973 C C . ALA A 1 122 ? -8.712 -2.428 13.181 1.00 84.44 122 ALA A C 1
ATOM 975 O O . ALA A 1 122 ? -9.801 -1.847 13.206 1.00 84.44 122 ALA A O 1
ATOM 976 N N . LEU A 1 123 ? -8.270 -3.157 14.208 1.00 84.12 123 LEU A N 1
ATOM 977 C CA . LEU A 1 123 ? -8.996 -3.288 15.465 1.00 84.12 123 LEU A CA 1
ATOM 978 C C . LEU A 1 123 ? -9.056 -1.960 16.231 1.00 84.12 123 LEU A C 1
ATOM 980 O O . LEU A 1 123 ? -10.115 -1.589 16.739 1.00 84.12 123 LEU A O 1
ATOM 984 N N . PHE A 1 124 ? -7.951 -1.219 16.280 1.00 85.06 124 PHE A N 1
ATOM 985 C CA . PHE A 1 124 ? -7.881 0.091 16.923 1.00 85.06 124 PHE A CA 1
ATOM 986 C C . PHE A 1 124 ? -8.863 1.091 16.298 1.00 85.06 124 PHE A C 1
ATOM 988 O O . PHE A 1 124 ? -9.668 1.703 17.007 1.00 85.06 124 PHE A O 1
ATOM 995 N N . TYR A 1 125 ? -8.846 1.232 14.969 1.00 83.31 125 TYR A N 1
ATOM 996 C CA . TYR A 1 125 ? -9.762 2.128 14.264 1.00 83.31 125 TYR A CA 1
ATOM 997 C C . TYR A 1 125 ? -11.204 1.635 14.305 1.00 83.31 125 TYR A C 1
ATOM 999 O O . TYR A 1 125 ? -12.114 2.451 14.433 1.00 83.31 125 TYR A O 1
ATOM 1007 N N . PHE A 1 126 ? -11.428 0.320 14.277 1.00 80.94 126 PHE A N 1
ATOM 1008 C CA . PHE A 1 126 ? -12.750 -0.242 14.523 1.00 80.94 126 PHE A CA 1
ATOM 1009 C C . PHE A 1 126 ? -13.303 0.195 15.879 1.00 80.94 126 PHE A C 1
ATOM 1011 O O . PHE A 1 126 ? -14.419 0.695 15.935 1.00 80.94 126 PHE A O 1
ATOM 1018 N N . ASN A 1 127 ? -12.523 0.070 16.953 1.00 80.88 127 ASN A N 1
ATOM 1019 C CA . ASN A 1 127 ? -12.976 0.435 18.294 1.00 80.88 127 ASN A CA 1
ATOM 1020 C C . ASN A 1 127 ? -13.272 1.938 18.421 1.00 80.88 127 ASN A C 1
ATOM 1022 O O . ASN A 1 127 ? -14.248 2.315 19.062 1.00 80.88 127 ASN A O 1
ATOM 1026 N N . GLN A 1 128 ? -12.483 2.799 17.771 1.00 77.56 128 GLN A N 1
ATOM 1027 C CA . GLN A 1 128 ? -12.755 4.241 17.742 1.00 77.56 128 GLN A CA 1
ATOM 1028 C C . GLN A 1 128 ? -14.008 4.607 16.939 1.00 77.56 128 GLN A C 1
ATOM 1030 O O . GLN A 1 128 ? -14.738 5.527 17.303 1.00 77.56 128 GLN A O 1
ATOM 1035 N N . LEU A 1 129 ? -14.252 3.903 15.834 1.00 73.94 129 LEU A N 1
ATOM 1036 C CA . LEU A 1 129 ? -15.345 4.194 14.906 1.00 73.94 129 LEU A CA 1
ATOM 1037 C C . LEU A 1 129 ? -16.614 3.389 15.227 1.00 73.94 129 LEU A C 1
ATOM 1039 O O . LEU A 1 129 ? -17.661 3.648 14.637 1.00 73.94 129 LEU A O 1
ATOM 1043 N N . ALA A 1 130 ? -16.555 2.470 16.197 1.00 71.25 130 ALA A N 1
ATOM 1044 C CA . ALA A 1 130 ? -17.670 1.630 16.628 1.00 71.25 130 ALA A CA 1
ATOM 1045 C C . ALA A 1 130 ? -18.887 2.461 17.064 1.00 71.25 130 ALA A C 1
ATOM 1047 O O . ALA A 1 130 ? -20.022 2.109 16.744 1.00 71.25 130 ALA A O 1
ATOM 1048 N N . ALA A 1 131 ? -18.651 3.607 17.711 1.00 65.12 131 ALA A N 1
ATOM 1049 C CA . ALA A 1 131 ? -19.701 4.545 18.114 1.00 65.12 131 ALA A CA 1
ATOM 1050 C C . ALA A 1 131 ? -20.463 5.167 16.925 1.00 65.12 131 ALA A C 1
ATOM 1052 O O . ALA A 1 131 ? -21.583 5.637 17.095 1.00 65.12 131 ALA A O 1
ATOM 1053 N N . LEU A 1 132 ? -19.888 5.151 15.716 1.00 63.91 132 LEU A N 1
ATOM 1054 C CA . LEU A 1 132 ? -20.519 5.666 14.496 1.00 63.91 132 LEU A CA 1
ATOM 1055 C C . LEU A 1 132 ? -21.384 4.615 13.778 1.00 63.91 132 LEU A C 1
ATOM 1057 O O . LEU A 1 132 ? -21.890 4.896 12.694 1.00 63.91 132 LEU A O 1
ATOM 1061 N N . GLY A 1 133 ? -21.518 3.393 14.316 1.00 61.00 133 GLY A N 1
ATOM 1062 C CA . GLY A 1 133 ? -22.257 2.294 13.672 1.00 61.00 133 GLY A CA 1
ATOM 1063 C C . GLY A 1 133 ? -21.629 1.808 12.358 1.00 61.00 133 GLY A C 1
ATOM 1064 O O . GLY A 1 133 ? -22.181 0.957 11.663 1.00 61.00 133 GLY A O 1
ATOM 1065 N N . LYS A 1 134 ? -20.456 2.338 12.011 1.00 56.56 134 LYS A N 1
ATOM 1066 C CA . LYS A 1 134 ? -19.661 1.949 10.855 1.00 56.56 134 LYS A CA 1
ATOM 1067 C C . LYS A 1 134 ? -18.684 0.891 11.356 1.00 56.56 134 LYS A C 1
ATOM 1069 O O . LYS A 1 134 ? -17.727 1.226 12.044 1.00 56.56 134 LYS A O 1
ATOM 1074 N N . GLY A 1 135 ? -18.995 -0.384 11.109 1.00 54.12 135 GLY A N 1
ATOM 1075 C CA . GLY A 1 135 ? -18.222 -1.523 11.619 1.00 54.12 135 GLY A CA 1
ATOM 1076 C C . GLY A 1 135 ? -16.758 -1.555 11.143 1.00 54.12 135 GLY A C 1
ATOM 1077 O O . GLY A 1 135 ? -16.237 -0.572 10.623 1.00 54.12 135 GLY A O 1
ATOM 1078 N N . ARG A 1 136 ? -16.079 -2.714 11.249 1.00 58.81 136 ARG A N 1
ATOM 1079 C CA . ARG A 1 136 ? -14.678 -2.958 10.792 1.00 58.81 136 ARG A CA 1
ATOM 1080 C C . ARG A 1 136 ? -14.414 -2.584 9.315 1.00 58.81 136 ARG A C 1
ATOM 1082 O O . ARG A 1 136 ? -13.315 -2.772 8.808 1.00 58.81 136 ARG A O 1
ATOM 1089 N N . THR A 1 137 ? -15.422 -2.105 8.601 1.00 70.38 137 THR A N 1
ATOM 1090 C CA . THR A 1 137 ? -15.473 -1.870 7.168 1.00 70.38 137 THR A CA 1
ATOM 1091 C C . THR A 1 137 ? -14.660 -0.663 6.716 1.00 70.38 137 THR A C 1
ATOM 1093 O O . THR A 1 137 ? -13.934 -0.811 5.750 1.00 70.38 137 THR A O 1
ATOM 1096 N N . MET A 1 138 ? -14.682 0.496 7.389 1.00 82.38 138 MET A N 1
ATOM 1097 C CA . MET A 1 138 ? -14.042 1.704 6.821 1.00 82.38 138 MET A CA 1
ATOM 1098 C C . MET A 1 138 ? -12.521 1.599 6.667 1.00 82.38 138 MET A C 1
ATOM 1100 O O . MET A 1 138 ? -11.993 1.966 5.620 1.00 82.38 138 MET A O 1
ATOM 1104 N N . TYR A 1 139 ? -11.814 1.093 7.682 1.00 88.38 139 TYR A N 1
ATOM 1105 C CA . TYR A 1 139 ? -10.363 0.919 7.574 1.00 88.38 139 TYR A CA 1
ATOM 1106 C C . TYR A 1 139 ? -9.997 -0.201 6.593 1.00 88.38 139 TYR A C 1
ATOM 1108 O O . TYR A 1 139 ? -9.075 -0.050 5.803 1.00 88.38 139 TYR A O 1
ATOM 1116 N N . ASN A 1 140 ? -10.773 -1.287 6.555 1.00 88.00 140 ASN A N 1
ATOM 1117 C CA . ASN A 1 140 ? -10.565 -2.346 5.567 1.00 88.00 140 ASN A CA 1
ATOM 1118 C C . ASN A 1 140 ? -10.816 -1.865 4.128 1.00 88.00 140 ASN A C 1
ATOM 1120 O O . ASN A 1 140 ? -10.024 -2.183 3.249 1.00 88.00 140 ASN A O 1
ATOM 1124 N N . CYS A 1 141 ? -11.853 -1.054 3.897 1.00 89.25 141 CYS A N 1
ATOM 1125 C CA . CYS A 1 141 ? -12.103 -0.404 2.609 1.00 89.25 141 CYS A CA 1
ATOM 1126 C C . CYS A 1 141 ? -10.938 0.506 2.204 1.00 89.25 141 CYS A C 1
ATOM 1128 O O . CYS A 1 141 ? -10.546 0.516 1.042 1.00 89.25 141 CYS A O 1
ATOM 1130 N N . HIS A 1 142 ? -10.368 1.249 3.157 1.00 92.69 142 HIS A N 1
ATOM 1131 C CA . HIS A 1 142 ? -9.175 2.063 2.919 1.00 92.69 142 HIS A CA 1
ATOM 1132 C C . HIS A 1 142 ? -7.984 1.205 2.480 1.00 92.69 142 HIS A C 1
ATOM 1134 O O . HIS A 1 142 ? -7.400 1.475 1.435 1.00 92.69 142 HIS A O 1
ATOM 1140 N N . LEU A 1 143 ? -7.674 0.128 3.210 1.00 93.25 143 LEU A N 1
ATOM 1141 C CA . LEU A 1 143 ? -6.582 -0.780 2.842 1.00 93.25 143 LEU A CA 1
ATOM 1142 C C . LEU A 1 143 ? -6.794 -1.406 1.454 1.00 93.25 143 LEU A C 1
ATOM 1144 O O . LEU A 1 143 ? -5.849 -1.503 0.675 1.00 93.25 143 LEU A O 1
ATOM 1148 N N . GLU A 1 144 ? -8.025 -1.798 1.119 1.00 93.50 144 GLU A N 1
ATOM 1149 C CA . GLU A 1 144 ? -8.366 -2.314 -0.213 1.00 93.50 144 GLU A CA 1
ATOM 1150 C C . GLU A 1 144 ? -8.186 -1.253 -1.310 1.00 93.50 144 GLU A C 1
ATOM 1152 O O . GLU A 1 144 ? -7.671 -1.578 -2.382 1.00 93.50 144 GLU A O 1
ATOM 1157 N N . SER A 1 145 ? -8.538 0.010 -1.036 1.00 94.31 145 SER A N 1
ATOM 1158 C CA . SER A 1 145 ? -8.311 1.142 -1.949 1.00 94.31 145 SER A CA 1
ATOM 1159 C C . SER A 1 145 ? -6.822 1.384 -2.190 1.00 94.31 145 SER A C 1
ATOM 1161 O O . SER A 1 145 ? -6.393 1.522 -3.335 1.00 94.31 145 SER A O 1
ATOM 1163 N N . VAL A 1 146 ? -6.015 1.358 -1.124 1.00 96.00 146 VAL A N 1
ATOM 1164 C CA . VAL A 1 146 ? -4.554 1.500 -1.204 1.00 96.00 146 VAL A CA 1
ATOM 1165 C C . VAL A 1 146 ? -3.947 0.394 -2.062 1.00 96.00 146 VAL A C 1
ATOM 1167 O O . VAL A 1 146 ? -3.185 0.688 -2.983 1.00 96.00 146 VAL A O 1
ATOM 1170 N N . VAL A 1 147 ? -4.309 -0.869 -1.813 1.00 95.06 147 VAL A N 1
ATOM 1171 C CA . VAL A 1 147 ? -3.816 -2.004 -2.611 1.00 95.06 147 VAL A CA 1
ATOM 1172 C C . VAL A 1 147 ? -4.221 -1.855 -4.073 1.00 95.06 147 VAL A C 1
ATOM 1174 O O . VAL A 1 147 ? -3.380 -2.014 -4.957 1.00 95.06 147 VAL A O 1
ATOM 1177 N N . TYR A 1 148 ? -5.486 -1.518 -4.332 1.00 95.62 148 TYR A N 1
ATOM 1178 C CA . TYR A 1 148 ? -5.988 -1.323 -5.687 1.00 95.62 148 TYR A CA 1
ATOM 1179 C C . TYR A 1 148 ? -5.200 -0.239 -6.432 1.00 95.62 148 TYR A C 1
ATOM 1181 O O . TYR A 1 148 ? -4.726 -0.486 -7.541 1.00 95.62 148 TYR A O 1
ATOM 1189 N N . ALA A 1 149 ? -5.022 0.935 -5.818 1.00 96.06 149 ALA A N 1
ATOM 1190 C CA . ALA A 1 149 ? -4.336 2.076 -6.419 1.00 96.06 149 ALA A CA 1
ATOM 1191 C C . ALA A 1 149 ? -2.860 1.774 -6.711 1.00 96.06 149 ALA A C 1
ATOM 1193 O O . ALA A 1 149 ? -2.375 2.047 -7.808 1.00 96.06 149 ALA A O 1
ATOM 1194 N N . VAL A 1 150 ? -2.159 1.161 -5.754 1.00 95.00 150 VAL A N 1
ATOM 1195 C CA . VAL A 1 150 ? -0.751 0.780 -5.910 1.00 95.00 150 VAL A CA 1
ATOM 1196 C C . VAL A 1 150 ? -0.582 -0.262 -7.012 1.00 95.00 150 VAL A C 1
ATOM 1198 O O . VAL A 1 150 ? 0.260 -0.089 -7.891 1.00 95.00 150 VAL A O 1
ATOM 1201 N N . LEU A 1 151 ? -1.387 -1.329 -7.007 1.00 93.38 151 LEU A N 1
ATOM 1202 C CA . LEU A 1 151 ? -1.302 -2.363 -8.038 1.00 93.38 151 LEU A CA 1
ATOM 1203 C C . LEU A 1 151 ? -1.657 -1.818 -9.413 1.00 93.38 151 LEU A C 1
ATOM 1205 O O . LEU A 1 151 ? -0.957 -2.105 -10.377 1.00 93.38 151 LEU A O 1
ATOM 1209 N N . ARG A 1 152 ? -2.700 -0.997 -9.512 1.00 94.25 152 ARG A N 1
ATOM 1210 C CA . ARG A 1 152 ? -3.065 -0.369 -10.777 1.00 94.25 152 ARG A CA 1
ATOM 1211 C C . ARG A 1 152 ? -1.915 0.467 -11.336 1.00 94.25 152 ARG A C 1
ATOM 1213 O O . ARG A 1 152 ? -1.556 0.276 -12.488 1.00 94.25 152 ARG A O 1
ATOM 1220 N N . ALA A 1 153 ? -1.271 1.291 -10.512 1.00 92.81 153 ALA A N 1
ATOM 1221 C CA . ALA A 1 153 ? -0.118 2.086 -10.933 1.00 92.81 153 ALA A CA 1
ATOM 1222 C C . ALA A 1 153 ? 1.076 1.225 -11.400 1.00 92.81 153 ALA A C 1
ATOM 1224 O O . ALA A 1 153 ? 1.830 1.636 -12.283 1.00 92.81 153 ALA A O 1
ATOM 1225 N N . ILE A 1 154 ? 1.252 0.019 -10.844 1.00 91.00 154 ILE A N 1
ATOM 1226 C CA . ILE A 1 154 ? 2.257 -0.950 -11.315 1.00 91.00 154 ILE A CA 1
ATOM 1227 C C . ILE A 1 154 ? 1.875 -1.495 -12.698 1.00 91.00 154 ILE A C 1
ATOM 1229 O O . ILE A 1 154 ? 2.695 -1.465 -13.615 1.00 91.00 154 ILE A O 1
ATOM 1233 N N . TYR A 1 155 ? 0.638 -1.972 -12.857 1.00 89.31 155 TYR A N 1
ATOM 1234 C CA . TYR A 1 155 ? 0.150 -2.575 -14.104 1.00 89.31 155 TYR A CA 1
ATOM 1235 C C . TYR A 1 155 ? 0.050 -1.564 -15.252 1.00 89.31 155 TYR A C 1
ATOM 1237 O O . TYR A 1 155 ? 0.403 -1.889 -16.385 1.00 89.31 155 TYR A O 1
ATOM 1245 N N . ASP A 1 156 ? -0.354 -0.331 -14.951 1.00 90.00 156 ASP A N 1
ATOM 1246 C CA . ASP A 1 156 ? -0.456 0.770 -15.914 1.00 90.00 156 ASP A CA 1
ATOM 1247 C C . ASP A 1 156 ? 0.930 1.376 -16.239 1.00 90.00 156 ASP A C 1
ATOM 1249 O O . ASP A 1 156 ? 1.074 2.160 -17.177 1.00 90.00 156 ASP A O 1
ATOM 1253 N N . GLY A 1 157 ? 1.980 0.990 -15.501 1.00 85.06 157 GLY A N 1
ATOM 1254 C CA . GLY A 1 157 ? 3.351 1.459 -15.713 1.00 85.06 157 GLY A CA 1
ATOM 1255 C C . GLY A 1 157 ? 3.628 2.882 -15.238 1.00 85.06 157 GLY A C 1
ATOM 1256 O O . GLY A 1 157 ? 4.622 3.483 -15.645 1.00 85.06 157 GLY A O 1
ATOM 1257 N N . GLU A 1 158 ? 2.776 3.416 -14.365 1.00 87.25 158 GLU A N 1
ATOM 1258 C CA . GLU A 1 158 ? 2.946 4.729 -13.738 1.00 87.25 158 GLU A CA 1
ATOM 1259 C C . GLU A 1 158 ? 4.101 4.735 -12.729 1.00 87.25 158 GLU A C 1
ATOM 1261 O O . GLU A 1 158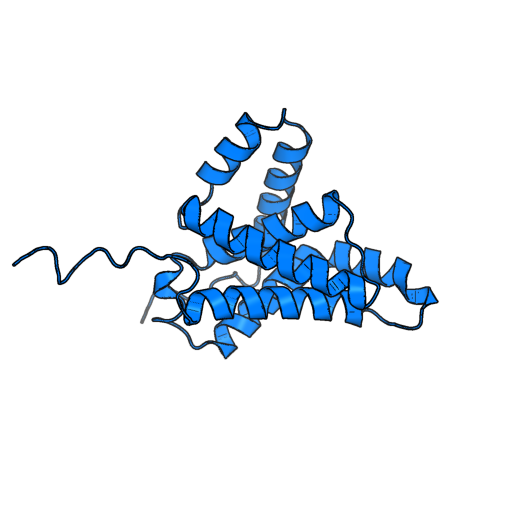 ? 4.771 5.754 -12.545 1.00 87.25 158 GLU A O 1
ATOM 1266 N N . ILE A 1 159 ? 4.362 3.590 -12.087 1.00 85.44 159 ILE A N 1
ATOM 1267 C CA . ILE A 1 159 ? 5.545 3.401 -11.247 1.00 85.44 159 ILE A CA 1
ATOM 1268 C C . ILE A 1 159 ? 6.713 3.007 -12.157 1.00 85.44 159 ILE A C 1
ATOM 1270 O O . ILE A 1 159 ? 6.664 1.942 -12.774 1.00 85.44 159 ILE A O 1
ATOM 1274 N N . PRO A 1 160 ? 7.781 3.819 -12.250 1.00 69.81 160 PRO A N 1
ATOM 1275 C CA . PRO A 1 160 ? 8.883 3.539 -13.155 1.00 69.81 160 PRO A CA 1
ATOM 1276 C C . PRO A 1 160 ? 9.578 2.233 -12.761 1.00 69.81 160 PRO A C 1
ATOM 1278 O O . PRO A 1 160 ? 10.160 2.111 -11.687 1.00 69.81 160 PRO A O 1
ATOM 1281 N N . TYR A 1 161 ? 9.560 1.251 -13.653 1.00 65.25 161 TYR A N 1
ATOM 1282 C CA . TYR A 1 161 ? 10.400 0.063 -13.572 1.00 65.25 161 TYR A CA 1
ATOM 1283 C C . TYR A 1 161 ? 11.362 0.072 -14.761 1.00 65.25 161 TYR A C 1
ATOM 1285 O O . TYR A 1 161 ? 10.988 0.338 -15.905 1.00 65.25 161 TYR A O 1
ATOM 1293 N N . THR A 1 162 ? 12.654 -0.124 -14.502 1.00 52.03 162 THR A N 1
ATOM 1294 C CA . THR A 1 162 ? 13.687 -0.056 -15.541 1.00 52.03 162 THR A CA 1
ATOM 1295 C C . THR A 1 162 ? 13.498 -1.161 -16.586 1.00 52.03 162 THR A C 1
ATOM 1297 O O . THR A 1 162 ?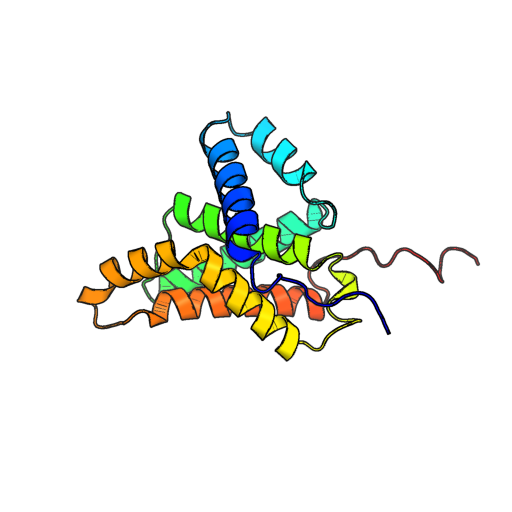 13.996 -2.264 -16.410 1.00 52.03 162 THR A O 1
ATOM 1300 N N . LYS A 1 163 ? 12.903 -0.842 -17.747 1.00 43.62 163 LYS A N 1
ATOM 1301 C CA . LYS A 1 163 ? 12.929 -1.673 -18.978 1.00 43.62 163 LYS A CA 1
ATOM 1302 C C . LYS A 1 163 ? 14.296 -1.684 -19.703 1.00 43.62 163 LYS A C 1
ATOM 1304 O O . LYS A 1 163 ? 14.373 -1.837 -20.919 1.00 43.62 163 LYS A O 1
ATOM 1309 N N . LYS A 1 164 ? 15.415 -1.522 -18.989 1.00 37.03 164 LYS A N 1
ATOM 1310 C CA . LYS A 1 164 ? 16.776 -1.711 -19.537 1.00 37.03 164 LYS A CA 1
ATOM 1311 C C . LYS A 1 164 ? 17.372 -2.928 -18.812 1.00 37.03 164 LYS A C 1
ATOM 1313 O O . LYS A 1 164 ? 17.739 -2.790 -17.657 1.00 37.03 164 LYS A O 1
ATOM 1318 N N . THR A 1 165 ? 17.518 -4.125 -19.395 1.00 37.03 165 THR A N 1
ATOM 1319 C CA . THR A 1 165 ? 17.803 -4.444 -20.808 1.00 37.03 165 THR A CA 1
ATOM 1320 C C . THR A 1 165 ? 17.683 -5.951 -21.089 1.00 37.03 165 THR A C 1
ATOM 1322 O O . THR A 1 165 ? 18.191 -6.715 -20.282 1.00 37.03 165 THR A O 1
ATOM 1325 N N . VAL A 1 166 ? 17.225 -6.356 -22.288 1.00 35.41 166 VAL A N 1
ATOM 1326 C CA . VAL A 1 166 ? 17.948 -7.388 -23.084 1.00 35.41 166 VAL A CA 1
ATOM 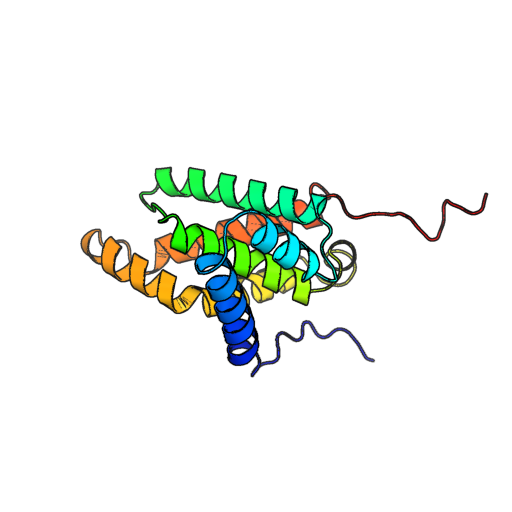1327 C C . VAL A 1 166 ? 17.972 -7.058 -24.588 1.00 35.41 166 VAL A C 1
ATOM 1329 O O . VAL A 1 166 ? 19.003 -7.265 -25.215 1.00 35.41 166 VAL A O 1
ATOM 1332 N N . LYS A 1 167 ? 16.916 -6.496 -25.202 1.00 32.91 167 LYS A N 1
ATOM 1333 C CA . LYS A 1 167 ? 16.868 -6.397 -26.683 1.00 32.91 167 LYS A CA 1
ATOM 1334 C C . LYS A 1 167 ? 17.365 -5.104 -27.345 1.00 32.91 167 LYS A C 1
ATOM 1336 O O . LYS A 1 167 ? 17.584 -5.128 -28.548 1.00 32.91 167 LYS A O 1
ATOM 1341 N N . GLU A 1 168 ? 17.603 -4.013 -26.617 1.00 38.44 168 GLU A N 1
ATOM 1342 C CA . GLU A 1 168 ? 17.850 -2.697 -27.254 1.00 38.44 168 GLU A CA 1
ATOM 1343 C C . GLU A 1 168 ? 19.202 -2.038 -26.919 1.00 38.44 168 GLU A C 1
ATOM 1345 O O . GLU A 1 168 ? 19.393 -0.857 -27.184 1.00 38.44 168 GLU A O 1
ATOM 1350 N N . ARG A 1 169 ? 20.178 -2.778 -26.369 1.00 36.09 169 ARG A N 1
ATOM 1351 C CA . ARG A 1 169 ? 21.573 -2.283 -26.234 1.00 36.09 169 ARG A CA 1
ATOM 1352 C C . ARG A 1 169 ? 22.597 -3.002 -27.117 1.00 36.09 169 ARG A C 1
ATOM 1354 O O . ARG A 1 169 ? 23.784 -2.731 -26.992 1.00 36.09 169 ARG A O 1
ATOM 1361 N N . VAL A 1 170 ? 22.156 -3.893 -28.003 1.00 35.81 170 VAL A N 1
ATOM 1362 C CA . VAL A 1 170 ? 23.011 -4.499 -29.035 1.00 35.81 170 VAL A CA 1
ATOM 1363 C C . VAL A 1 170 ? 22.351 -4.290 -30.393 1.00 35.81 170 VAL A C 1
ATOM 1365 O O . VAL A 1 170 ? 21.774 -5.215 -30.961 1.00 35.81 170 VAL A O 1
ATOM 1368 N N . ARG A 1 171 ? 22.386 -3.048 -30.875 1.00 34.84 171 ARG A N 1
ATOM 1369 C CA . ARG A 1 171 ? 22.411 -2.702 -32.298 1.00 34.84 171 ARG A CA 1
ATOM 1370 C C . ARG A 1 171 ? 23.246 -1.448 -32.474 1.00 34.84 171 ARG A C 1
ATOM 1372 O O . ARG A 1 171 ? 23.073 -0.534 -31.640 1.00 34.84 171 ARG A O 1
#

Sequence (171 aa):
MLFLILVLPSGCGGEMLKEILAKIYLLQVSKKKDAELLWLATYQYLCGDQIIAILKIIDAEVVKSFHFGLKLSHDHLFKEKAAVLCILNQMGNLDQIPEKADYEEVYKIFSKALRKVMEDEALFYFNQLAALGKGRTMYNCHLESVVYAVLRAIYDGEIPYTKKTVKERVR

Secondary structure (DSSP, 8-state):
--S------TTTHHHHHHHHHHHHHHHHHS-THHHHHHHHTT-SS--HHHHHHHHHHHHHHHHHHHTTT----HHHHHHHHHHHHHHHHHT--TTHHHHHS-HHHHHHHHHHHHHHHTHHHHHHHHHHHGGGT--THHHHHHHHHHHHHHHHHHHTT-S-----SSSSS--

pLDDT: mean 71.21, std 19.85, range [28.03, 96.06]

Foldseek 3Di:
DDDDDLPPPPPNLVVLLVVLVVLLVQCVVDDPPVSVVVSQVVLPADHPLLLVLLLVLLVVLQVVLVVVPDHDDPSLSSSLSSQLSSSVSSSHHLLVDVVPDDLVVQLVSSLVSSCSSCVVVLVVSQVVCVVVVPHSPSVSVSSSSSSVRSSCCSNVCVRPGDPDDDPPPPD

Radius of gyration: 16.98 Å; chains: 1; bounding box: 45×39×51 Å